Protein AF-A0A645ABA7-F1 (afdb_monomer_lite)

Organism: NCBI:txid1076179

Radius of gyration: 20.46 Å; chains: 1; bounding box: 41×49×64 Å

Foldseek 3Di:
DDPDPPDDDDWDWDDPDPPDTDTPDDDDDDDDDPDVLVVLVCCLLVVDPVVPDPLLVSQQVVQVLCCVPVVVLLCVLQVDDRDPPDTSQVSLQRSQVSVVQADPPRHGPSVVSSVVSSVCSNVQVSHDDDSDDPVRDPDDD

Sequence (141 aa):
MENRPGVTLQTQWIRLEEDLELLDTPGILWPKFEDKTVGYHLACTGAIKDTILDTIDIASFLAAKLAKQYSELLKQRYKIEIIPGSTGFEIIEQIARKRGFLLSGGEVDTERAANMLLLEFRTFKIGPITLEHPDSSGEVI

Secondary structure (DSSP, 8-state):
----TT-PPPP-EEEEETTEEEESS----------HHHHHHHHHHTSS-TTSS-HHHHHHHHHHHHHHH-HHHHHHHH-----TT--HHHHHHHHHHHHT-B-TTS-B-HHHHHHHHHHHHHTTSS----S--GGGSS---

InterPro domains:
  IPR006073 GTP binding domain [PF01926] (2-75)
  IPR023179 GTP-binding protein, orthogonal bundle domain superfamily [G3DSA:1.10.1580.10] (33-125)
  IPR027417 P-loop containing nucleoside triphosphate hydrolase [SSF52540] (2-132)

Structure (mmCIF, N/CA/C/O backbone):
data_AF-A0A645ABA7-F1
#
_entry.id   AF-A0A645ABA7-F1
#
loop_
_atom_site.group_PDB
_atom_site.id
_atom_site.type_symbol
_atom_site.label_atom_id
_atom_site.label_alt_id
_atom_site.label_comp_id
_atom_site.label_asym_id
_atom_site.label_entity_id
_atom_site.label_seq_id
_atom_site.pdbx_PDB_ins_code
_atom_site.Cartn_x
_atom_site.Cartn_y
_atom_site.Cartn_z
_atom_site.occupancy
_atom_site.B_iso_or_equiv
_atom_site.auth_seq_id
_atom_site.auth_comp_id
_atom_site.auth_asym_id
_atom_site.auth_atom_id
_atom_site.pdbx_PDB_model_num
ATOM 1 N N . MET A 1 1 ? 15.101 -26.165 -26.662 1.00 52.69 1 MET A N 1
ATOM 2 C CA . MET A 1 1 ? 15.500 -25.289 -25.543 1.00 52.69 1 MET A CA 1
ATOM 3 C C . MET A 1 1 ? 15.534 -26.153 -24.294 1.00 52.69 1 MET A C 1
ATOM 5 O O . MET A 1 1 ? 14.513 -26.717 -23.926 1.00 52.69 1 MET A O 1
ATOM 9 N N . GLU A 1 2 ? 16.725 -26.412 -23.764 1.00 54.25 2 GLU A N 1
ATOM 10 C CA . GLU A 1 2 ? 16.958 -27.419 -22.724 1.00 54.25 2 GLU A CA 1
ATOM 11 C C . GLU A 1 2 ? 16.807 -26.759 -21.344 1.00 54.25 2 GLU A C 1
ATOM 13 O O . GLU A 1 2 ? 17.659 -25.983 -20.925 1.00 54.25 2 GLU A O 1
ATOM 18 N N . ASN A 1 3 ? 15.689 -27.013 -20.659 1.00 65.38 3 ASN A N 1
ATOM 19 C CA . ASN A 1 3 ? 15.407 -26.455 -19.335 1.00 65.38 3 ASN A CA 1
ATOM 20 C C . ASN A 1 3 ? 15.977 -27.381 -18.248 1.00 65.38 3 ASN A C 1
ATOM 22 O O . ASN A 1 3 ? 15.246 -28.160 -17.636 1.00 65.38 3 ASN A O 1
ATOM 26 N N . ARG A 1 4 ? 17.306 -27.361 -18.077 1.00 78.69 4 ARG A N 1
ATOM 27 C CA . ARG A 1 4 ? 18.012 -28.125 -17.036 1.00 78.69 4 ARG A CA 1
ATOM 28 C C . ARG A 1 4 ? 18.885 -27.210 -16.167 1.00 78.69 4 ARG A C 1
ATOM 30 O O . ARG A 1 4 ? 19.438 -26.238 -16.685 1.00 78.69 4 ARG A O 1
ATOM 37 N N . PRO A 1 5 ? 19.049 -27.515 -14.867 1.00 58.22 5 PRO A N 1
ATOM 38 C CA . PRO A 1 5 ? 19.919 -26.742 -13.984 1.00 58.22 5 PRO A CA 1
ATOM 39 C C . PRO A 1 5 ? 21.364 -26.708 -14.509 1.00 58.22 5 PRO A C 1
ATOM 41 O O . PRO A 1 5 ? 21.881 -27.735 -14.945 1.00 58.22 5 PRO A O 1
ATOM 44 N N . GLY A 1 6 ? 22.021 -25.545 -14.444 1.00 78.88 6 GLY A N 1
ATOM 45 C CA . GLY A 1 6 ? 23.437 -25.379 -14.812 1.00 78.88 6 GLY A CA 1
ATOM 46 C C . GLY A 1 6 ? 23.714 -24.936 -16.255 1.00 78.88 6 GLY A C 1
ATOM 47 O O . GLY A 1 6 ? 24.876 -24.872 -16.646 1.00 78.88 6 GLY A O 1
ATOM 48 N N . VAL A 1 7 ? 22.683 -24.608 -17.041 1.00 68.25 7 VAL A N 1
ATOM 49 C CA . VAL A 1 7 ? 22.831 -24.053 -18.396 1.00 68.25 7 VAL A CA 1
ATOM 50 C C . VAL A 1 7 ? 22.462 -22.570 -18.389 1.00 68.25 7 VAL A C 1
ATOM 52 O O . VAL A 1 7 ? 21.322 -22.214 -18.100 1.00 68.25 7 VAL A O 1
ATOM 55 N N . THR A 1 8 ? 23.416 -21.699 -18.723 1.00 65.06 8 THR A N 1
ATOM 56 C CA . THR A 1 8 ? 23.145 -20.272 -18.951 1.00 65.06 8 THR A CA 1
ATOM 57 C C . THR A 1 8 ? 22.465 -20.106 -20.306 1.00 65.06 8 THR A C 1
ATOM 59 O O . THR A 1 8 ? 23.000 -20.539 -21.328 1.00 65.06 8 THR A O 1
ATOM 62 N N . LEU A 1 9 ? 21.286 -19.486 -20.325 1.00 71.44 9 LEU A N 1
ATOM 63 C CA . LEU A 1 9 ? 20.592 -19.151 -21.567 1.00 71.44 9 LEU A CA 1
ATOM 64 C C . LEU A 1 9 ? 21.331 -17.999 -22.265 1.00 71.44 9 LEU A C 1
ATOM 66 O O . LEU A 1 9 ? 21.698 -17.015 -21.624 1.00 71.44 9 LEU A O 1
ATOM 70 N N . GLN A 1 10 ? 21.582 -18.133 -23.569 1.00 75.50 10 GLN A N 1
ATOM 71 C CA . GLN A 1 10 ? 22.118 -17.037 -24.378 1.00 75.50 10 GLN A CA 1
ATOM 72 C C . GLN A 1 10 ? 21.034 -15.983 -24.603 1.00 75.50 10 GLN A C 1
ATOM 74 O O . GLN A 1 10 ? 19.865 -16.328 -24.765 1.00 75.50 10 GLN A O 1
ATOM 79 N N . THR A 1 11 ? 21.426 -14.711 -24.647 1.00 77.94 11 THR A N 1
ATOM 80 C CA . THR A 1 11 ? 20.522 -13.618 -25.006 1.00 77.94 11 THR A CA 1
ATOM 81 C C . THR A 1 11 ? 19.991 -13.814 -26.428 1.00 77.94 11 THR A C 1
ATOM 83 O O . THR A 1 11 ? 20.767 -14.090 -27.344 1.00 77.94 11 THR A O 1
ATOM 86 N N . GLN A 1 12 ? 18.679 -13.670 -26.617 1.00 83.56 12 GLN A N 1
ATOM 87 C CA . GLN A 1 12 ? 18.016 -13.842 -27.910 1.00 83.56 12 GLN A CA 1
ATOM 88 C C . GLN A 1 12 ? 17.349 -12.538 -28.356 1.00 83.56 12 GLN A C 1
ATOM 90 O O . GLN A 1 12 ? 16.800 -11.800 -27.535 1.00 83.56 12 GLN A O 1
ATOM 95 N N . TRP A 1 13 ? 17.401 -12.278 -29.663 1.00 86.12 13 TRP A N 1
ATOM 96 C CA . TRP A 1 13 ? 16.611 -11.242 -30.320 1.00 86.12 13 TRP A CA 1
ATOM 97 C C . TRP A 1 13 ? 15.312 -11.860 -30.834 1.00 86.12 13 TRP A C 1
ATOM 99 O O . TRP A 1 13 ? 15.330 -12.854 -31.561 1.00 86.12 13 TRP A O 1
ATOM 109 N N . ILE A 1 14 ? 14.187 -11.273 -30.446 1.00 87.44 14 ILE A N 1
ATOM 110 C CA . ILE A 1 14 ? 12.843 -11.645 -30.875 1.00 87.44 14 ILE A CA 1
ATOM 111 C C . ILE A 1 14 ? 12.395 -10.604 -31.898 1.00 87.44 14 ILE A C 1
ATOM 113 O O . ILE A 1 14 ? 12.134 -9.455 -31.548 1.00 87.44 14 ILE A O 1
ATOM 117 N N . ARG A 1 15 ? 12.309 -10.988 -33.173 1.00 87.94 15 ARG A N 1
ATOM 118 C CA . ARG A 1 15 ? 11.803 -10.108 -34.233 1.00 87.94 15 ARG A CA 1
ATOM 119 C C . ARG A 1 15 ? 10.281 -9.999 -34.139 1.00 87.94 15 ARG A C 1
ATOM 121 O O . ARG A 1 15 ? 9.595 -11.018 -34.188 1.00 87.94 15 ARG A O 1
ATOM 128 N N . LEU A 1 16 ? 9.773 -8.778 -33.992 1.00 88.75 16 LEU A N 1
ATOM 129 C CA . LEU A 1 16 ? 8.337 -8.488 -33.921 1.00 88.75 16 LEU A CA 1
ATOM 130 C C . LEU A 1 16 ? 7.795 -8.056 -35.291 1.00 88.75 16 LEU A C 1
ATOM 132 O O . LEU A 1 16 ? 6.739 -8.528 -35.702 1.00 88.75 16 LEU A O 1
ATOM 136 N N . GLU A 1 17 ? 8.548 -7.218 -36.013 1.00 89.19 17 GLU A N 1
ATOM 137 C CA . GLU A 1 17 ? 8.224 -6.716 -37.360 1.00 89.19 17 GLU A CA 1
ATOM 138 C C . GLU A 1 17 ? 9.491 -6.632 -38.234 1.00 89.19 17 GLU A C 1
ATOM 140 O O . GLU A 1 17 ? 10.560 -7.095 -37.829 1.00 89.19 17 GLU A O 1
ATOM 145 N N . GLU A 1 18 ? 9.404 -6.096 -39.460 1.00 85.69 18 GLU A N 1
ATOM 146 C CA . GLU A 1 18 ? 10.569 -6.030 -40.355 1.00 85.69 18 GLU A CA 1
ATOM 147 C C . GLU A 1 18 ? 11.726 -5.196 -39.786 1.00 85.69 18 GLU A C 1
ATOM 149 O O . GLU A 1 18 ? 12.873 -5.624 -39.909 1.00 85.69 18 GLU A O 1
ATOM 154 N N . ASP A 1 19 ? 11.408 -4.115 -39.072 1.00 90.12 19 ASP A N 1
ATOM 155 C CA . ASP A 1 19 ? 12.375 -3.156 -38.524 1.00 90.12 19 ASP A CA 1
ATOM 156 C C . ASP A 1 19 ? 12.347 -3.072 -36.981 1.00 90.12 19 ASP A C 1
ATOM 158 O O . ASP A 1 19 ? 12.832 -2.101 -36.397 1.00 90.12 19 ASP A O 1
ATOM 162 N N . LEU A 1 20 ? 11.774 -4.073 -36.293 1.00 90.75 20 LEU A N 1
ATOM 163 C CA . LEU A 1 20 ? 11.689 -4.108 -34.825 1.00 90.75 20 LEU A CA 1
ATOM 164 C C . LEU A 1 20 ? 12.129 -5.457 -34.252 1.00 90.75 20 LEU A C 1
ATOM 166 O O . LEU A 1 20 ? 11.481 -6.487 -34.459 1.00 90.75 20 LEU A O 1
ATOM 170 N N . GLU A 1 21 ? 13.187 -5.421 -33.444 1.00 88.75 21 GLU A N 1
ATOM 171 C CA . GLU A 1 21 ? 13.707 -6.567 -32.698 1.00 88.75 21 GLU A CA 1
ATOM 172 C C . GLU A 1 21 ? 13.752 -6.252 -31.196 1.00 88.75 21 GLU A C 1
ATOM 174 O O . GLU A 1 21 ? 14.182 -5.177 -30.776 1.00 88.75 21 GLU A O 1
ATOM 179 N N . LEU A 1 22 ? 13.294 -7.200 -30.379 1.00 88.75 22 LEU A N 1
ATOM 180 C CA . LEU A 1 22 ? 13.249 -7.111 -28.924 1.00 88.75 22 LEU A CA 1
ATOM 181 C C . LEU A 1 22 ? 14.309 -8.025 -28.311 1.00 88.75 22 LEU A C 1
ATOM 183 O O . LEU A 1 22 ? 14.360 -9.216 -28.608 1.00 88.75 22 LEU A O 1
ATOM 187 N N . LEU A 1 23 ? 15.125 -7.482 -27.415 1.00 87.62 23 LEU A N 1
ATOM 188 C CA . LEU A 1 23 ? 16.063 -8.275 -26.630 1.00 87.62 23 LEU A CA 1
ATOM 189 C C . LEU A 1 23 ? 15.334 -8.926 -25.446 1.00 87.62 23 LEU A C 1
ATOM 191 O O . LEU A 1 23 ? 14.779 -8.221 -24.607 1.00 87.62 23 LEU A O 1
ATOM 195 N N . ASP A 1 24 ? 15.379 -10.254 -25.342 1.00 81.88 24 ASP A N 1
ATOM 196 C CA . ASP A 1 24 ? 14.632 -11.022 -24.324 1.00 81.88 24 ASP A CA 1
ATOM 197 C C . ASP A 1 24 ? 15.216 -10.918 -22.894 1.00 81.88 24 ASP A C 1
ATOM 199 O O . ASP A 1 24 ? 14.680 -11.452 -21.927 1.00 81.88 24 ASP A O 1
ATOM 203 N N . THR A 1 25 ? 16.330 -10.201 -22.721 1.00 77.06 25 THR A N 1
ATOM 204 C CA . THR A 1 25 ? 16.901 -9.891 -21.403 1.00 77.06 25 THR A CA 1
ATOM 205 C C . THR A 1 25 ? 16.715 -8.406 -21.097 1.00 77.06 25 THR A C 1
ATOM 207 O O . THR A 1 25 ? 17.480 -7.591 -21.627 1.00 77.06 25 THR A O 1
ATOM 210 N N . PRO A 1 26 ? 15.741 -8.017 -20.252 1.00 75.38 26 PRO A N 1
ATOM 211 C CA . PRO A 1 26 ? 15.591 -6.621 -19.870 1.00 75.38 26 PRO A CA 1
ATOM 212 C C . PRO A 1 26 ? 16.817 -6.162 -19.074 1.00 75.38 26 PRO A C 1
ATOM 214 O O . PRO A 1 26 ? 17.354 -6.897 -18.241 1.00 75.38 26 PRO A O 1
ATOM 217 N N . GLY A 1 27 ? 17.258 -4.927 -19.307 1.00 73.94 27 GLY A N 1
ATOM 218 C CA . GLY A 1 27 ? 18.272 -4.302 -18.463 1.00 73.94 27 GLY A CA 1
ATOM 219 C C . GLY A 1 27 ? 17.723 -4.088 -17.051 1.00 73.94 27 GLY A C 1
ATOM 220 O O . GLY A 1 27 ? 16.686 -3.450 -16.883 1.00 73.94 27 GLY A O 1
ATOM 221 N N . ILE A 1 28 ? 18.415 -4.602 -16.033 1.00 74.44 28 ILE A N 1
ATOM 222 C CA . ILE A 1 28 ? 18.084 -4.333 -14.629 1.00 74.44 28 ILE A CA 1
ATOM 223 C C . ILE A 1 28 ? 18.953 -3.167 -14.167 1.00 74.44 28 ILE A C 1
ATOM 225 O O . ILE A 1 28 ? 20.166 -3.307 -14.016 1.00 74.44 28 ILE A O 1
ATOM 229 N N . LEU A 1 29 ? 18.335 -2.011 -13.944 1.00 60.28 29 LEU A N 1
ATOM 230 C CA . LEU A 1 29 ? 19.004 -0.873 -13.324 1.00 60.28 29 LEU A CA 1
ATOM 231 C C . LEU A 1 29 ? 18.841 -0.958 -11.809 1.00 60.28 29 LEU A C 1
ATOM 233 O O . LEU A 1 29 ? 17.760 -1.273 -11.315 1.00 60.28 29 LEU A O 1
ATOM 237 N N . TRP A 1 30 ? 19.916 -0.668 -11.074 1.00 60.75 30 TRP A N 1
ATOM 238 C CA . TRP A 1 30 ? 19.846 -0.487 -9.628 1.00 60.75 30 TRP A CA 1
ATOM 239 C C . TRP A 1 30 ? 19.552 0.984 -9.324 1.00 60.75 30 TRP A C 1
ATOM 241 O O . TRP A 1 30 ? 20.449 1.823 -9.461 1.00 60.75 30 TRP A O 1
ATOM 251 N N . PRO A 1 31 ? 18.329 1.336 -8.920 1.00 62.06 31 PRO A N 1
ATOM 252 C CA . PRO A 1 31 ? 18.049 2.693 -8.488 1.00 62.06 31 PRO A CA 1
ATOM 253 C C . PRO A 1 31 ? 18.767 2.979 -7.157 1.00 62.06 31 PRO A C 1
ATOM 255 O O . PRO A 1 31 ? 18.611 2.262 -6.169 1.00 62.06 31 PRO A O 1
ATOM 258 N N . LYS A 1 32 ? 19.586 4.036 -7.120 1.00 59.72 32 LYS A N 1
ATOM 259 C CA . LYS A 1 32 ? 20.064 4.617 -5.859 1.00 59.72 32 LYS A CA 1
ATOM 260 C C . LYS A 1 32 ? 18.977 5.559 -5.355 1.00 59.72 32 LYS A C 1
ATOM 262 O O . LYS A 1 32 ? 18.718 6.578 -5.986 1.00 59.72 32 LYS A O 1
ATOM 267 N N . PHE A 1 33 ? 18.321 5.202 -4.257 1.00 64.69 33 PHE A N 1
ATOM 268 C CA . PHE A 1 33 ? 17.263 6.031 -3.685 1.00 64.69 33 PHE A CA 1
ATOM 269 C C . PHE A 1 33 ? 17.851 7.018 -2.682 1.00 64.69 33 PHE A C 1
ATOM 271 O O . PHE A 1 33 ? 18.305 6.613 -1.614 1.00 64.69 33 PHE A O 1
ATOM 278 N N . GLU A 1 34 ? 17.835 8.303 -3.021 1.00 69.94 34 GLU A N 1
ATOM 279 C CA . GLU A 1 34 ? 18.130 9.377 -2.063 1.00 69.94 34 GLU A CA 1
ATOM 280 C C . GLU A 1 34 ? 16.852 9.840 -1.340 1.00 69.94 34 GLU A C 1
ATOM 282 O O . GLU A 1 34 ? 16.894 10.180 -0.157 1.00 69.94 34 GLU A O 1
ATOM 287 N N . ASP A 1 35 ? 15.695 9.761 -2.011 1.00 82.31 35 ASP A N 1
ATOM 288 C CA . ASP A 1 35 ? 14.385 10.100 -1.451 1.00 82.31 35 ASP A CA 1
ATOM 289 C C . ASP A 1 35 ? 13.672 8.870 -0.861 1.00 82.31 35 ASP A C 1
ATOM 291 O O . ASP A 1 35 ? 13.380 7.881 -1.543 1.00 82.31 35 ASP A O 1
ATOM 295 N N . LYS A 1 36 ? 13.326 8.964 0.426 1.00 83.06 36 LYS A N 1
ATOM 296 C CA . LYS A 1 36 ? 12.553 7.946 1.151 1.00 83.06 36 LYS A CA 1
ATOM 297 C C . LYS A 1 36 ? 11.160 7.734 0.552 1.00 83.06 36 LYS A C 1
ATOM 299 O O . LYS A 1 36 ? 10.647 6.619 0.613 1.00 83.06 36 LYS A O 1
ATOM 304 N N . THR A 1 37 ? 10.556 8.766 -0.033 1.00 87.50 37 THR A N 1
ATOM 305 C CA . THR A 1 37 ? 9.216 8.718 -0.640 1.00 87.50 37 THR A CA 1
ATOM 306 C C . THR A 1 37 ? 9.170 7.738 -1.808 1.00 87.50 37 THR A C 1
ATOM 308 O O . THR A 1 37 ? 8.248 6.927 -1.890 1.00 87.50 37 THR A O 1
ATOM 311 N N . VAL A 1 38 ? 10.207 7.737 -2.651 1.00 88.06 38 VAL A N 1
ATOM 312 C CA . VAL A 1 38 ? 10.359 6.773 -3.752 1.00 88.06 38 VAL A CA 1
ATOM 313 C C . VAL A 1 38 ? 10.433 5.348 -3.202 1.00 88.06 38 VAL A C 1
ATOM 315 O O . VAL A 1 38 ? 9.749 4.451 -3.696 1.00 88.06 38 VAL A O 1
ATOM 318 N N . GLY A 1 39 ? 11.191 5.145 -2.120 1.00 87.38 39 GLY A N 1
ATOM 319 C CA . GLY A 1 39 ? 11.248 3.861 -1.416 1.00 87.38 39 GLY A CA 1
ATOM 320 C C . GLY A 1 39 ? 9.868 3.384 -0.952 1.00 87.38 39 GLY A C 1
ATOM 321 O O . GLY A 1 39 ? 9.500 2.236 -1.197 1.00 87.38 39 GLY A O 1
ATOM 322 N N . TYR A 1 40 ? 9.066 4.274 -0.361 1.00 91.25 40 TYR A N 1
ATOM 323 C CA . TYR A 1 40 ? 7.693 3.956 0.037 1.00 91.25 40 TYR A CA 1
ATOM 324 C C . TYR A 1 40 ? 6.774 3.660 -1.154 1.00 91.25 40 TYR A C 1
ATOM 326 O O . TYR A 1 40 ? 5.958 2.745 -1.062 1.00 91.25 40 TYR A O 1
ATOM 334 N N . HIS A 1 41 ? 6.894 4.369 -2.280 1.00 93.06 41 HIS A N 1
ATOM 335 C CA . HIS A 1 41 ? 6.103 4.071 -3.482 1.00 93.06 41 HIS A CA 1
ATOM 336 C C . HIS A 1 41 ? 6.400 2.676 -4.032 1.00 93.06 41 HIS A C 1
ATOM 338 O O . HIS A 1 41 ? 5.483 1.908 -4.345 1.00 93.06 41 HIS A O 1
ATOM 344 N N . LEU A 1 42 ? 7.678 2.316 -4.092 1.00 91.25 42 LEU A N 1
ATOM 345 C CA . LEU A 1 42 ? 8.106 0.990 -4.522 1.00 91.25 42 LEU A CA 1
ATOM 346 C C . LEU A 1 42 ? 7.666 -0.097 -3.542 1.00 91.25 42 LEU A C 1
ATOM 348 O O . LEU A 1 42 ? 7.231 -1.166 -3.967 1.00 91.25 42 LEU A O 1
ATOM 352 N N . ALA A 1 43 ? 7.707 0.189 -2.240 1.00 91.81 43 ALA A N 1
ATOM 353 C CA . ALA A 1 43 ? 7.183 -0.713 -1.222 1.00 91.81 43 ALA A CA 1
ATOM 354 C C . ALA A 1 43 ? 5.673 -0.924 -1.396 1.00 91.81 43 ALA A C 1
ATOM 356 O O . ALA A 1 43 ? 5.204 -2.056 -1.470 1.00 91.81 43 ALA A O 1
ATOM 357 N N . CYS A 1 44 ? 4.897 0.151 -1.554 1.00 94.62 44 CYS A N 1
ATOM 358 C CA . CYS A 1 44 ? 3.447 0.066 -1.741 1.00 94.62 44 CYS A CA 1
ATOM 359 C C . CYS A 1 44 ? 3.082 -0.780 -2.969 1.00 94.62 44 CYS A C 1
ATOM 361 O O . CYS A 1 44 ? 2.185 -1.621 -2.901 1.00 94.62 44 C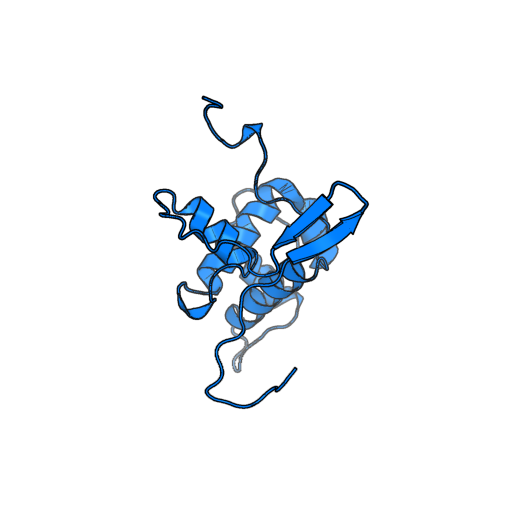YS A O 1
ATOM 363 N N . THR A 1 45 ? 3.803 -0.601 -4.078 1.00 94.38 45 THR A N 1
ATOM 364 C CA . THR A 1 45 ? 3.567 -1.323 -5.341 1.00 94.38 45 THR A CA 1
ATOM 365 C C . THR A 1 45 ? 4.098 -2.760 -5.345 1.00 94.38 45 THR A C 1
ATOM 367 O O . THR A 1 45 ? 3.721 -3.535 -6.219 1.00 94.38 45 THR A O 1
ATOM 370 N N . GLY A 1 46 ? 4.913 -3.152 -4.360 1.00 90.31 46 GLY A N 1
ATOM 371 C CA . GLY A 1 46 ? 5.526 -4.484 -4.290 1.00 90.31 46 GLY A CA 1
ATOM 372 C C . GLY A 1 46 ? 6.758 -4.646 -5.188 1.00 90.31 46 GLY A C 1
ATOM 373 O O . GLY A 1 46 ? 7.191 -5.768 -5.439 1.00 90.31 46 GLY A O 1
ATOM 374 N N . ALA A 1 47 ? 7.326 -3.538 -5.676 1.00 88.75 47 ALA A N 1
ATOM 375 C CA . ALA A 1 47 ? 8.555 -3.531 -6.469 1.00 88.75 47 ALA A CA 1
ATOM 376 C C . ALA A 1 47 ? 9.807 -3.836 -5.625 1.00 88.75 47 ALA A C 1
ATOM 378 O O . ALA A 1 47 ? 10.821 -4.287 -6.158 1.00 88.75 47 ALA A O 1
ATOM 379 N N . ILE A 1 48 ? 9.735 -3.627 -4.307 1.00 84.00 48 ILE A N 1
ATOM 380 C CA . ILE A 1 48 ? 10.734 -4.098 -3.341 1.00 84.00 48 ILE A CA 1
ATOM 381 C C . ILE A 1 48 ? 10.109 -5.121 -2.395 1.00 84.00 48 ILE A C 1
ATOM 383 O O . ILE A 1 48 ? 8.901 -5.118 -2.170 1.00 84.00 48 ILE A O 1
ATOM 387 N N . LYS A 1 49 ? 10.936 -6.016 -1.843 1.00 75.38 49 LYS A N 1
ATOM 388 C CA . LYS A 1 49 ? 10.461 -7.051 -0.918 1.00 75.38 49 LYS A CA 1
ATOM 389 C C . LYS A 1 49 ? 9.933 -6.423 0.373 1.00 75.38 49 LYS A C 1
ATOM 391 O O . LYS A 1 49 ? 10.638 -5.643 1.011 1.00 75.38 49 LYS A O 1
ATOM 396 N N . ASP A 1 50 ? 8.760 -6.884 0.799 1.00 68.75 50 ASP A N 1
ATOM 397 C CA . ASP A 1 50 ? 8.072 -6.438 2.021 1.00 68.75 50 ASP A CA 1
ATOM 398 C C . ASP A 1 50 ? 8.882 -6.700 3.309 1.00 68.75 50 ASP A C 1
ATOM 400 O O . ASP A 1 50 ? 8.605 -6.114 4.342 1.00 68.75 50 ASP A O 1
ATOM 404 N N . THR A 1 51 ? 9.933 -7.527 3.263 1.00 71.06 51 THR A N 1
ATOM 405 C CA . THR A 1 51 ? 10.813 -7.813 4.412 1.00 71.06 51 THR A CA 1
ATOM 406 C C . THR A 1 51 ? 11.811 -6.697 4.739 1.00 71.06 51 THR A C 1
ATOM 408 O O . THR A 1 51 ? 12.581 -6.837 5.685 1.00 71.06 51 THR A O 1
ATOM 411 N N . ILE A 1 52 ? 11.897 -5.651 3.912 1.00 73.38 52 ILE A N 1
ATOM 412 C CA . ILE A 1 52 ? 12.893 -4.575 4.066 1.00 73.38 52 ILE A CA 1
ATOM 413 C C . ILE A 1 52 ? 12.382 -3.468 4.998 1.00 73.38 52 ILE A C 1
ATOM 415 O O . ILE A 1 52 ? 13.180 -2.826 5.678 1.00 73.38 52 ILE A O 1
ATOM 419 N N . LEU A 1 53 ? 11.069 -3.239 5.028 1.00 78.25 53 LEU A N 1
ATOM 420 C CA . LEU A 1 53 ? 10.422 -2.180 5.801 1.00 78.25 53 LEU A CA 1
ATOM 421 C C . LEU A 1 53 ? 9.258 -2.763 6.598 1.00 78.25 53 LEU A C 1
ATOM 423 O O . LEU A 1 53 ? 8.682 -3.779 6.215 1.00 78.25 53 LEU A O 1
ATOM 427 N N . ASP A 1 54 ? 8.898 -2.099 7.691 1.00 91.06 54 ASP A N 1
ATOM 428 C CA . ASP A 1 54 ? 7.737 -2.493 8.476 1.00 91.06 54 ASP A CA 1
ATOM 429 C C . ASP A 1 54 ? 6.446 -2.358 7.646 1.00 91.06 54 ASP A C 1
ATOM 431 O O . ASP A 1 54 ? 6.197 -1.351 6.975 1.00 91.06 54 ASP A O 1
ATOM 435 N N . THR A 1 55 ? 5.622 -3.407 7.659 1.00 93.44 55 THR A N 1
ATOM 436 C CA . THR A 1 55 ? 4.411 -3.474 6.829 1.00 93.44 55 THR A CA 1
ATOM 437 C C . THR A 1 55 ? 3.356 -2.466 7.277 1.00 93.44 55 THR A C 1
ATOM 439 O O . THR A 1 55 ? 2.646 -1.906 6.437 1.00 93.44 55 THR A O 1
ATOM 442 N N . ILE A 1 56 ? 3.258 -2.204 8.582 1.00 96.06 56 ILE A N 1
ATOM 443 C CA . ILE A 1 56 ? 2.341 -1.211 9.138 1.00 96.06 56 ILE A CA 1
ATOM 444 C C . ILE A 1 56 ? 2.808 0.187 8.737 1.00 96.06 56 ILE A C 1
ATOM 446 O O . ILE A 1 56 ? 1.965 0.998 8.353 1.00 96.06 56 ILE A O 1
ATOM 450 N N . ASP A 1 57 ? 4.112 0.461 8.731 1.00 95.12 57 ASP A N 1
ATOM 451 C CA . ASP A 1 57 ? 4.650 1.746 8.266 1.00 95.12 57 ASP A CA 1
ATOM 452 C C . ASP A 1 57 ? 4.334 1.995 6.785 1.00 95.12 57 ASP A C 1
ATOM 454 O O . ASP A 1 57 ? 3.805 3.054 6.429 1.00 95.12 57 ASP A O 1
ATOM 458 N N . ILE A 1 58 ? 4.579 1.008 5.911 1.00 95.50 58 ILE A N 1
ATOM 459 C CA . ILE A 1 58 ? 4.258 1.119 4.477 1.00 95.50 58 ILE A CA 1
ATOM 460 C C . ILE A 1 58 ? 2.750 1.333 4.284 1.00 95.50 58 ILE A C 1
ATOM 462 O O . ILE A 1 58 ? 2.325 2.226 3.544 1.00 95.50 58 ILE A O 1
ATOM 466 N N . ALA A 1 59 ? 1.924 0.529 4.957 1.00 97.25 59 ALA A N 1
ATOM 467 C CA . ALA A 1 59 ? 0.475 0.645 4.874 1.00 97.25 59 ALA A CA 1
ATOM 468 C C . ALA A 1 59 ? -0.024 1.985 5.431 1.00 97.25 59 ALA A C 1
ATOM 470 O O . ALA A 1 59 ? -0.970 2.547 4.886 1.00 97.25 59 ALA A O 1
ATOM 471 N N . SER A 1 60 ? 0.613 2.523 6.473 1.00 97.69 60 SER A N 1
ATOM 472 C CA . SER A 1 60 ? 0.247 3.805 7.081 1.00 97.69 60 SER A CA 1
ATOM 473 C C . SER A 1 60 ? 0.568 4.953 6.136 1.00 97.69 60 SER A C 1
ATOM 475 O O . SER A 1 60 ? -0.267 5.835 5.928 1.00 97.69 60 SER A O 1
ATOM 477 N N . PHE A 1 61 ? 1.740 4.916 5.497 1.00 96.50 61 PHE A N 1
ATOM 478 C CA . PHE A 1 61 ? 2.090 5.858 4.439 1.00 96.50 61 PHE A CA 1
ATOM 479 C C . PHE A 1 61 ? 1.041 5.837 3.317 1.00 96.50 61 PHE A C 1
ATOM 481 O O . PHE A 1 61 ? 0.520 6.887 2.927 1.00 96.50 61 PHE A O 1
ATOM 488 N N . LEU A 1 62 ? 0.676 4.642 2.841 1.00 97.50 62 LEU A N 1
ATOM 489 C CA . LEU A 1 62 ? -0.339 4.487 1.805 1.00 97.50 62 LEU A CA 1
ATOM 490 C C . LEU A 1 62 ? -1.701 5.015 2.271 1.00 97.50 62 LEU A C 1
ATOM 492 O O . LEU A 1 62 ? -2.312 5.814 1.568 1.00 97.50 62 LEU A O 1
ATOM 496 N N . ALA A 1 63 ? -2.165 4.619 3.457 1.00 97.94 63 ALA A N 1
ATOM 497 C CA . ALA A 1 63 ? -3.447 5.036 4.017 1.00 97.94 63 ALA A CA 1
ATOM 498 C C . ALA A 1 63 ? -3.552 6.562 4.119 1.00 97.94 63 ALA A C 1
ATOM 500 O O . ALA A 1 63 ? -4.544 7.135 3.671 1.00 97.94 63 ALA A O 1
ATOM 501 N N . ALA A 1 64 ? -2.511 7.230 4.627 1.00 97.00 64 ALA A N 1
ATOM 502 C CA . ALA A 1 64 ? -2.457 8.687 4.702 1.00 97.00 64 ALA A CA 1
ATOM 503 C C . ALA A 1 64 ? -2.517 9.337 3.309 1.00 97.00 64 ALA A C 1
ATOM 505 O O . ALA A 1 64 ? -3.226 10.326 3.099 1.00 97.00 64 ALA A O 1
ATOM 506 N N . LYS A 1 65 ? -1.815 8.764 2.326 1.00 95.50 65 LYS A N 1
ATOM 507 C CA . LYS A 1 65 ? -1.828 9.265 0.949 1.00 95.50 65 LYS A CA 1
ATOM 508 C C . LYS A 1 65 ? -3.197 9.106 0.289 1.00 95.50 65 LYS A C 1
ATOM 510 O O . LYS A 1 65 ? -3.705 10.059 -0.304 1.00 95.50 65 LYS A O 1
ATOM 515 N N . LEU A 1 66 ? -3.828 7.943 0.450 1.00 96.50 66 LEU A N 1
ATOM 516 C CA . LEU A 1 66 ? -5.181 7.680 -0.041 1.00 96.50 66 LEU A CA 1
ATOM 517 C C . LEU A 1 66 ? -6.209 8.573 0.648 1.00 96.50 66 LEU A C 1
ATOM 519 O O . LEU A 1 66 ? -7.074 9.119 -0.019 1.00 96.50 66 LEU A O 1
ATOM 523 N N . ALA A 1 67 ? -6.090 8.800 1.951 1.00 96.19 67 ALA A N 1
ATOM 524 C CA . ALA A 1 67 ? -6.963 9.718 2.673 1.00 96.19 67 ALA A CA 1
ATOM 525 C C . ALA A 1 67 ? -6.872 11.156 2.151 1.00 96.19 67 ALA A C 1
ATOM 527 O O . ALA A 1 67 ? -7.878 11.858 2.104 1.00 96.19 67 ALA A O 1
ATOM 528 N N . LYS A 1 68 ? -5.680 11.590 1.730 1.00 94.12 68 LYS A N 1
ATOM 529 C CA . LYS A 1 68 ? -5.460 12.937 1.197 1.00 94.12 68 LYS A CA 1
ATOM 530 C C . LYS A 1 68 ? -5.944 13.099 -0.246 1.00 94.12 68 LYS A C 1
ATOM 532 O O . LYS A 1 68 ? -6.485 14.146 -0.580 1.00 94.12 68 LYS A O 1
ATOM 537 N N . GLN A 1 69 ? -5.706 12.106 -1.104 1.00 93.62 69 GLN A N 1
ATOM 538 C CA . GLN A 1 69 ? -5.874 12.242 -2.561 1.00 93.62 69 GLN A CA 1
ATOM 539 C C . GLN A 1 69 ? -7.039 11.426 -3.137 1.00 93.62 69 GLN A C 1
ATOM 541 O O . GLN A 1 69 ? -7.581 11.777 -4.178 1.00 93.62 69 GLN A O 1
ATOM 546 N N . TYR A 1 70 ? -7.437 10.351 -2.461 1.00 95.69 70 TYR A N 1
ATOM 547 C CA . TYR A 1 70 ? -8.396 9.350 -2.937 1.00 95.69 70 TYR A CA 1
ATOM 548 C C . TYR A 1 70 ? -9.392 8.954 -1.833 1.00 95.69 70 TYR A C 1
ATOM 550 O O . TYR A 1 70 ? -9.790 7.791 -1.718 1.00 95.69 70 TYR A O 1
ATOM 558 N N . SER A 1 71 ? -9.779 9.916 -0.990 1.00 95.88 71 SER A N 1
ATOM 559 C CA . SER A 1 71 ? -10.596 9.677 0.208 1.00 95.88 71 SER A CA 1
ATOM 560 C C . SER A 1 71 ? -11.902 8.956 -0.113 1.00 95.88 71 SER A C 1
ATOM 562 O O . SER A 1 71 ? -12.283 8.029 0.596 1.00 95.88 71 SER A O 1
ATOM 564 N N . GLU A 1 72 ? -12.556 9.327 -1.211 1.00 96.56 72 GLU A N 1
ATOM 565 C CA . GLU A 1 72 ? -13.826 8.737 -1.631 1.00 96.56 72 GLU A CA 1
ATOM 566 C C . GLU A 1 72 ? -13.697 7.248 -1.981 1.00 96.56 72 GLU A C 1
ATOM 568 O O . GLU A 1 72 ? -14.540 6.451 -1.567 1.00 96.56 72 GLU A O 1
ATOM 573 N N . LEU A 1 73 ? -12.602 6.832 -2.631 1.00 96.94 73 LEU A N 1
ATOM 574 C CA . LEU A 1 73 ? -12.336 5.411 -2.895 1.00 96.94 73 LEU A CA 1
ATOM 575 C C . LEU A 1 73 ? -12.144 4.636 -1.586 1.00 96.94 73 LEU A C 1
ATOM 577 O O . LEU A 1 73 ? -12.682 3.539 -1.413 1.00 96.94 73 LEU A O 1
ATOM 581 N N . LEU A 1 74 ? -11.423 5.230 -0.633 1.00 95.81 74 LEU A N 1
ATOM 582 C CA . LEU A 1 74 ? -11.145 4.619 0.663 1.00 95.81 74 LEU A CA 1
ATOM 583 C C . LEU A 1 74 ? -12.426 4.452 1.499 1.00 95.81 74 LEU A C 1
ATOM 585 O O . LEU A 1 74 ? -12.713 3.354 1.991 1.00 95.81 74 LEU A O 1
ATOM 589 N N . LYS A 1 75 ? -13.245 5.509 1.585 1.00 96.56 75 LYS A N 1
ATOM 590 C CA . LYS A 1 75 ? -14.568 5.492 2.231 1.00 96.56 75 LYS A CA 1
ATOM 591 C C . LYS A 1 75 ? -15.488 4.470 1.575 1.00 96.56 75 LYS A C 1
ATOM 593 O O . LYS A 1 75 ? -16.120 3.665 2.260 1.00 96.56 75 LYS A O 1
ATOM 598 N N . GLN A 1 76 ? -15.544 4.443 0.244 1.00 96.81 76 GLN A N 1
ATOM 599 C CA . GLN A 1 76 ? -16.389 3.508 -0.490 1.00 96.81 76 GLN A CA 1
ATOM 600 C C . GLN A 1 76 ? -15.975 2.054 -0.240 1.00 96.81 76 GLN A C 1
ATOM 602 O O . GLN A 1 76 ? -16.862 1.211 -0.038 1.00 96.81 76 GLN A O 1
ATOM 607 N N . ARG A 1 77 ? -14.665 1.766 -0.234 1.00 97.25 77 ARG A N 1
ATOM 608 C CA . ARG A 1 77 ? -14.109 0.417 -0.066 1.00 97.25 77 ARG A CA 1
ATOM 609 C C . ARG A 1 77 ? -14.297 -0.121 1.346 1.00 97.25 77 ARG A C 1
ATOM 611 O O . ARG A 1 77 ? -14.703 -1.277 1.504 1.00 97.25 77 ARG A O 1
ATOM 618 N N . TYR A 1 78 ? -13.988 0.692 2.354 1.00 97.06 78 TYR A N 1
ATOM 619 C CA . TYR A 1 78 ? -13.936 0.245 3.746 1.00 97.06 78 TYR A CA 1
ATOM 620 C C . TYR A 1 78 ? -15.146 0.660 4.577 1.00 97.06 78 TYR A C 1
ATOM 622 O O . TYR A 1 78 ? -15.329 0.110 5.655 1.00 97.06 78 TYR A O 1
ATOM 630 N N . LYS A 1 79 ? -16.022 1.540 4.075 1.00 96.56 79 LYS A N 1
ATOM 631 C CA . LYS A 1 79 ? -17.200 2.053 4.802 1.00 96.56 79 LYS A CA 1
ATOM 632 C C . LYS A 1 79 ? -16.815 2.710 6.136 1.00 96.56 79 LYS A C 1
ATOM 634 O O . LYS A 1 79 ? -17.474 2.490 7.159 1.00 96.56 79 LYS A O 1
ATOM 639 N N . ILE A 1 80 ? -15.724 3.470 6.097 1.00 95.31 80 ILE A N 1
ATOM 640 C CA . ILE A 1 80 ? -15.181 4.274 7.195 1.00 95.31 80 ILE A CA 1
ATOM 641 C C . ILE A 1 80 ? -15.324 5.756 6.858 1.00 95.31 80 ILE A C 1
ATOM 643 O O . ILE A 1 80 ? -15.409 6.109 5.683 1.00 95.31 80 ILE A O 1
ATOM 647 N N . GLU A 1 81 ? -15.308 6.601 7.882 1.00 93.81 81 GLU A N 1
ATOM 648 C CA . GLU A 1 81 ? -15.221 8.051 7.728 1.00 93.81 81 GLU A CA 1
ATOM 649 C C . GLU A 1 81 ? -13.770 8.495 7.884 1.00 93.81 81 GLU A C 1
ATOM 651 O O . GLU A 1 81 ? -13.067 8.009 8.764 1.00 93.81 81 GLU A O 1
ATOM 656 N N . ILE A 1 82 ? -13.321 9.431 7.049 1.00 92.25 82 ILE A N 1
ATOM 657 C CA . ILE A 1 82 ? -11.962 9.975 7.129 1.00 92.25 82 ILE A CA 1
ATOM 658 C C . ILE A 1 82 ? -12.030 11.325 7.827 1.00 92.25 82 ILE A C 1
ATOM 660 O O . ILE A 1 82 ? -12.518 12.302 7.254 1.00 92.25 82 ILE A O 1
ATOM 664 N N . ILE A 1 83 ? -11.553 11.368 9.069 1.00 90.50 83 ILE A N 1
ATOM 665 C CA . ILE A 1 83 ? -11.517 12.590 9.868 1.00 90.50 83 ILE A CA 1
ATOM 666 C C . ILE A 1 83 ? -10.316 13.434 9.405 1.00 90.50 83 ILE A C 1
ATOM 668 O O . ILE A 1 83 ? -9.208 12.905 9.274 1.00 90.50 83 ILE A O 1
ATOM 672 N N . PRO A 1 84 ? -10.494 14.741 9.139 1.00 89.00 84 PRO A N 1
ATOM 673 C CA . PRO A 1 84 ? -9.379 15.617 8.801 1.00 89.00 84 PRO A CA 1
ATOM 674 C C . PRO A 1 84 ? -8.289 15.581 9.878 1.00 89.00 84 PRO A C 1
ATOM 676 O O . PRO A 1 84 ? -8.569 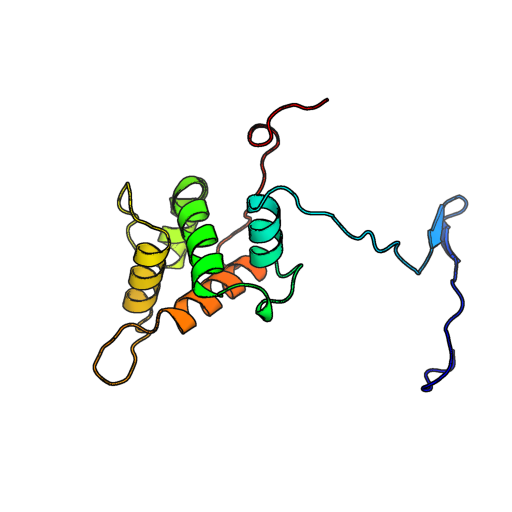15.785 11.056 1.00 89.00 84 PRO A O 1
ATOM 679 N N . GLY A 1 85 ? -7.046 15.338 9.463 1.00 88.44 85 GLY A N 1
ATOM 680 C CA . GLY A 1 85 ? -5.900 15.232 10.369 1.00 88.44 85 GLY A CA 1
ATOM 681 C C . GLY A 1 85 ? -5.620 13.824 10.901 1.00 88.44 85 GLY A C 1
ATOM 682 O O . GLY A 1 85 ? -4.604 13.657 11.569 1.00 88.44 85 GLY A O 1
ATOM 683 N N . SER A 1 86 ? -6.448 12.819 10.580 1.00 92.62 86 SER A N 1
ATOM 684 C CA . SER A 1 86 ? -6.145 11.432 10.940 1.00 92.62 86 SER A CA 1
ATOM 685 C C . SER A 1 86 ? -4.821 10.962 10.344 1.00 92.62 86 SER A C 1
ATOM 687 O O . SER A 1 86 ? -4.523 11.182 9.166 1.00 92.62 86 SER A O 1
ATOM 689 N N . THR A 1 87 ? -4.041 10.270 11.165 1.00 97.12 87 THR A N 1
ATOM 690 C CA . THR A 1 87 ? -2.810 9.607 10.745 1.00 97.12 87 THR A CA 1
ATOM 691 C C . THR A 1 87 ? -3.122 8.347 9.938 1.00 97.12 87 THR A C 1
ATOM 693 O O . THR A 1 87 ? -4.205 7.767 10.027 1.00 97.12 87 THR A O 1
ATOM 696 N N . GLY A 1 88 ? -2.147 7.879 9.156 1.00 97.38 88 GLY A N 1
ATOM 697 C CA . GLY A 1 88 ? -2.282 6.621 8.420 1.00 97.38 88 GLY A CA 1
ATOM 698 C C . GLY A 1 88 ? -2.562 5.420 9.327 1.00 97.38 88 GLY A C 1
ATOM 699 O O . GLY A 1 88 ? -3.380 4.571 8.980 1.00 97.38 88 GLY A O 1
ATOM 700 N N . PHE A 1 89 ? -1.946 5.391 10.510 1.00 97.88 89 PHE A N 1
ATOM 701 C CA . PHE A 1 89 ? -2.146 4.330 11.493 1.00 97.88 89 PHE A CA 1
ATOM 702 C C . PHE A 1 89 ? -3.579 4.315 12.045 1.00 97.88 89 PHE A C 1
ATOM 704 O O . PHE A 1 89 ? -4.222 3.268 12.054 1.00 97.88 89 PHE A O 1
ATOM 711 N N . GLU A 1 90 ? -4.128 5.477 12.414 1.00 97.69 90 GLU A N 1
ATOM 712 C CA . GLU A 1 90 ? -5.519 5.584 12.884 1.00 97.69 90 GLU A CA 1
ATOM 713 C C . GLU A 1 90 ? -6.513 5.094 11.823 1.00 97.69 90 GLU A C 1
ATOM 715 O O . GLU A 1 90 ? -7.522 4.461 12.137 1.00 97.69 90 GLU A O 1
ATOM 720 N N . ILE A 1 91 ? -6.221 5.341 10.545 1.00 97.94 91 ILE A N 1
ATOM 721 C CA . ILE A 1 91 ? -7.037 4.841 9.436 1.00 97.94 91 ILE A CA 1
ATOM 722 C C . ILE A 1 91 ? -6.943 3.315 9.339 1.00 97.94 91 ILE A C 1
ATOM 724 O O . ILE A 1 91 ? -7.968 2.660 9.152 1.00 97.94 91 ILE A O 1
ATOM 728 N N . ILE A 1 92 ? -5.755 2.725 9.507 1.00 98.06 92 ILE A N 1
ATOM 729 C CA . ILE A 1 92 ? -5.598 1.263 9.567 1.00 98.06 92 ILE A CA 1
ATOM 730 C C . ILE A 1 92 ? -6.415 0.682 10.721 1.00 98.06 92 ILE A C 1
ATOM 732 O O . ILE A 1 92 ? -7.140 -0.292 10.513 1.00 98.06 92 ILE A O 1
ATOM 736 N N . GLU A 1 93 ? -6.368 1.287 11.909 1.00 97.38 93 GLU A N 1
ATOM 737 C CA . GLU A 1 93 ? -7.182 0.848 13.046 1.00 97.38 93 GLU A CA 1
ATOM 738 C C . GLU A 1 93 ? -8.681 0.914 12.740 1.00 97.38 93 GLU A C 1
ATOM 740 O O . GLU A 1 93 ? -9.426 -0.018 13.054 1.00 97.38 93 GLU A O 1
ATOM 745 N N . GLN A 1 94 ? -9.146 1.985 12.093 1.00 97.00 94 GLN A N 1
ATOM 746 C CA . GLN A 1 94 ? -10.543 2.106 11.678 1.00 97.00 94 GLN A CA 1
ATOM 747 C C . GLN A 1 94 ? -10.933 1.018 10.671 1.00 97.00 94 GLN A C 1
ATOM 749 O O . GLN A 1 94 ? -11.991 0.401 10.820 1.00 97.00 94 GLN A O 1
ATOM 754 N N . ILE A 1 95 ? -10.080 0.743 9.678 1.00 97.62 95 ILE A N 1
ATOM 755 C CA . ILE A 1 95 ? -10.284 -0.340 8.705 1.00 97.62 95 ILE A CA 1
ATOM 756 C C . ILE A 1 95 ? -10.376 -1.684 9.430 1.00 97.62 95 ILE A C 1
ATOM 758 O O . ILE A 1 95 ? -11.308 -2.453 9.185 1.00 97.62 95 ILE A O 1
ATOM 762 N N . ALA A 1 96 ? -9.443 -1.958 10.340 1.00 97.75 96 ALA A N 1
ATOM 763 C CA . ALA A 1 96 ? -9.378 -3.196 11.101 1.00 97.75 96 ALA A CA 1
ATOM 764 C C . ALA A 1 96 ? -10.643 -3.407 11.947 1.00 97.75 96 ALA A C 1
ATOM 766 O O . ALA A 1 96 ? -11.303 -4.443 11.828 1.00 97.75 96 ALA A O 1
ATOM 767 N N . ARG A 1 97 ? -11.066 -2.387 12.710 1.00 96.25 97 ARG A N 1
ATOM 768 C CA . ARG A 1 97 ? -12.320 -2.410 13.486 1.00 96.25 97 ARG A CA 1
ATOM 769 C C . ARG A 1 97 ? -13.527 -2.650 12.588 1.00 96.25 97 ARG A C 1
ATOM 771 O O . ARG A 1 97 ? -14.373 -3.486 12.896 1.00 96.25 97 ARG A O 1
ATOM 778 N N . LYS A 1 98 ? -13.598 -1.960 11.447 1.00 96.44 98 LYS A N 1
ATOM 779 C CA . LYS A 1 98 ? -14.725 -2.071 10.515 1.00 96.44 98 LYS A CA 1
ATOM 780 C C . LYS A 1 98 ? -14.806 -3.438 9.835 1.00 96.44 98 LYS A C 1
ATOM 782 O O . LYS A 1 98 ? -15.901 -3.895 9.513 1.00 96.44 98 LYS A O 1
ATOM 787 N N . ARG A 1 99 ? -13.664 -4.097 9.631 1.00 95.50 99 ARG A N 1
ATOM 788 C CA . ARG A 1 99 ? -13.563 -5.457 9.083 1.00 95.50 99 ARG A CA 1
ATOM 789 C C . ARG A 1 99 ? -13.686 -6.555 10.141 1.00 95.50 99 ARG A C 1
ATOM 791 O O . ARG A 1 99 ? -13.756 -7.722 9.765 1.00 95.50 99 ARG A O 1
ATOM 798 N N . GLY A 1 100 ? -13.729 -6.204 11.427 1.00 95.69 100 GLY A N 1
ATOM 799 C CA . GLY A 1 100 ? -13.749 -7.173 12.523 1.00 95.69 100 GLY A CA 1
ATOM 800 C C . GLY A 1 100 ? -12.422 -7.916 12.688 1.00 95.69 100 GLY A C 1
ATOM 801 O O . GLY A 1 100 ? -12.412 -9.066 13.118 1.00 95.69 100 GLY A O 1
ATOM 802 N N . PHE A 1 101 ? -11.305 -7.292 12.311 1.00 97.06 101 PHE A N 1
ATOM 803 C CA . PHE A 1 101 ? -9.970 -7.838 12.535 1.00 97.06 101 PHE A CA 1
ATOM 804 C C . PHE A 1 101 ? -9.583 -7.588 13.986 1.00 97.06 101 PHE A C 1
ATOM 806 O O . PHE A 1 101 ? -9.079 -6.523 14.341 1.00 97.06 101 PHE A O 1
ATOM 813 N N . LEU A 1 102 ? -9.910 -8.568 14.824 1.00 95.88 102 LEU A N 1
ATOM 814 C CA . LEU A 1 102 ? -9.677 -8.542 16.257 1.00 95.88 102 LEU A CA 1
ATOM 815 C C . LEU A 1 102 ? -8.814 -9.738 16.659 1.00 95.88 102 LEU A C 1
ATOM 817 O O . LEU A 1 102 ? -9.030 -10.858 16.188 1.00 95.88 102 LEU A O 1
ATOM 821 N N . LEU A 1 103 ? -7.868 -9.488 17.553 1.00 93.94 103 LEU A N 1
ATOM 822 C CA . LEU A 1 103 ? -7.104 -10.499 18.265 1.00 93.94 103 LEU A CA 1
ATOM 823 C C . LEU A 1 103 ? -7.906 -11.024 19.465 1.00 93.94 103 LEU A C 1
ATOM 825 O O . LEU A 1 103 ? -8.927 -10.460 19.882 1.00 93.94 103 LEU A O 1
ATOM 829 N N . SER A 1 104 ? -7.418 -12.111 20.060 1.00 90.25 104 SER A N 1
ATOM 830 C CA . SER A 1 104 ? -7.921 -12.602 21.344 1.00 90.25 104 SER A CA 1
ATOM 831 C C . SER A 1 104 ? -7.846 -11.495 22.399 1.00 90.25 104 SER A C 1
ATOM 833 O O . SER A 1 104 ? -6.798 -10.890 22.585 1.00 90.25 104 SER A O 1
ATOM 835 N N . GLY A 1 105 ? -8.957 -11.232 23.092 1.00 88.12 105 GLY A N 1
ATOM 836 C CA . GLY A 1 105 ? -9.056 -10.133 24.063 1.00 88.12 105 GLY A CA 1
ATOM 837 C C . GLY A 1 105 ? -9.664 -8.839 23.510 1.00 88.12 105 GLY A C 1
ATOM 838 O O . GLY A 1 105 ? -9.890 -7.911 24.278 1.00 88.12 105 GLY A O 1
ATOM 839 N N . GLY A 1 106 ? -10.005 -8.787 22.215 1.00 89.44 106 GLY A N 1
ATOM 840 C CA . GLY A 1 106 ? -10.704 -7.648 21.606 1.00 89.44 106 GLY A CA 1
ATOM 841 C C . GLY A 1 106 ? -9.787 -6.517 21.134 1.00 89.44 106 GLY A C 1
ATOM 842 O O . GLY A 1 106 ? -10.281 -5.472 20.705 1.00 89.44 106 GLY A O 1
ATOM 843 N N . GLU A 1 107 ? -8.471 -6.724 21.187 1.00 93.88 107 GLU A N 1
ATOM 844 C CA . GLU A 1 107 ? -7.489 -5.828 20.578 1.00 93.88 107 GLU A CA 1
ATOM 845 C C . GLU A 1 107 ? -7.586 -5.870 19.052 1.00 93.88 107 GLU A C 1
ATOM 847 O O . GLU A 1 107 ? -8.014 -6.861 18.463 1.00 93.88 107 GLU A O 1
ATOM 852 N N . VAL A 1 108 ? -7.216 -4.775 18.399 1.00 96.75 108 VAL A N 1
ATOM 853 C CA . VAL A 1 108 ? -7.344 -4.632 16.949 1.00 96.75 108 VAL A CA 1
ATOM 854 C C . VAL A 1 108 ? -6.129 -5.236 16.254 1.00 96.75 108 VAL A C 1
ATOM 856 O O . VAL A 1 108 ? -4.997 -4.877 16.557 1.00 96.75 108 VAL A O 1
ATOM 859 N N . ASP A 1 109 ? -6.370 -6.111 15.281 1.00 97.75 109 ASP A N 1
ATOM 860 C CA . ASP A 1 109 ? -5.326 -6.718 14.454 1.00 97.75 109 ASP A CA 1
ATOM 861 C C . ASP A 1 109 ? -4.959 -5.774 13.293 1.00 97.75 109 ASP A C 1
ATOM 863 O O . ASP A 1 109 ? -5.506 -5.834 12.183 1.00 97.75 109 ASP A O 1
ATOM 867 N N . THR A 1 110 ? -4.065 -4.829 13.591 1.00 97.31 110 THR A N 1
ATOM 868 C CA . THR A 1 110 ? -3.582 -3.811 12.648 1.00 97.31 110 THR A CA 1
ATOM 869 C C . THR A 1 110 ? -2.678 -4.398 11.573 1.00 97.31 110 THR A C 1
ATOM 871 O O . THR A 1 110 ? -2.734 -3.952 10.428 1.00 97.31 110 THR A O 1
ATOM 874 N N . GLU A 1 111 ? -1.903 -5.432 11.892 1.00 96.56 111 GLU A N 1
ATOM 875 C CA . GLU A 1 111 ? -1.004 -6.094 10.948 1.00 96.56 111 GLU A CA 1
ATOM 876 C C . GLU A 1 111 ? -1.795 -6.786 9.831 1.00 96.56 111 GLU A C 1
ATOM 878 O O . GLU A 1 111 ? -1.498 -6.623 8.642 1.00 96.56 111 GLU A O 1
ATOM 883 N N . ARG A 1 112 ? -2.885 -7.479 10.175 1.00 97.69 112 ARG A N 1
ATOM 884 C CA . ARG A 1 112 ? -3.793 -8.059 9.178 1.00 97.69 112 ARG A CA 1
ATOM 885 C C . ARG A 1 112 ? -4.472 -6.994 8.321 1.00 97.69 112 ARG A C 1
ATOM 887 O O . ARG A 1 112 ? -4.646 -7.199 7.116 1.00 97.69 112 ARG A O 1
ATOM 894 N N . ALA A 1 113 ? -4.853 -5.861 8.909 1.00 98.19 113 ALA A N 1
ATOM 895 C CA . ALA A 1 113 ? -5.436 -4.751 8.159 1.00 98.19 113 ALA A CA 1
ATOM 896 C C . ALA A 1 113 ? -4.428 -4.087 7.211 1.00 98.19 113 ALA A C 1
ATOM 898 O O . ALA A 1 113 ? -4.784 -3.809 6.066 1.00 98.19 113 ALA A O 1
ATOM 899 N N . ALA A 1 114 ? -3.182 -3.898 7.647 1.00 97.94 114 ALA A 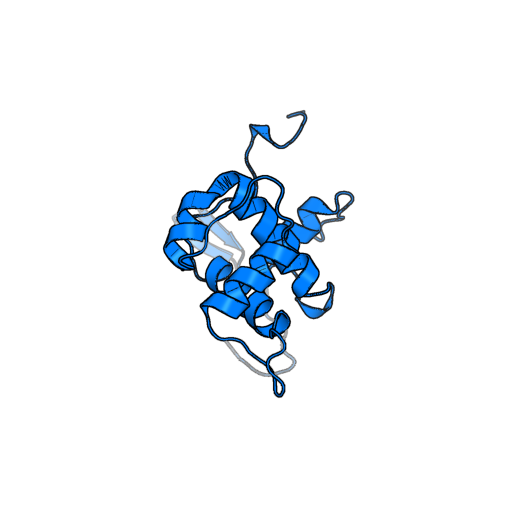N 1
ATOM 900 C CA . ALA A 1 114 ? -2.091 -3.359 6.840 1.00 97.94 114 ALA A CA 1
ATOM 901 C C . ALA A 1 114 ? -1.809 -4.245 5.616 1.00 97.94 114 ALA A C 1
ATOM 903 O O . ALA A 1 114 ? -1.846 -3.771 4.478 1.00 97.94 114 ALA A O 1
ATOM 904 N N . ASN A 1 115 ? -1.641 -5.552 5.837 1.00 97.12 115 ASN A N 1
ATOM 905 C CA . ASN A 1 115 ? -1.462 -6.537 4.768 1.00 97.12 115 ASN A CA 1
ATOM 906 C C . ASN A 1 115 ? -2.635 -6.532 3.775 1.00 97.12 115 ASN A C 1
ATOM 908 O O . ASN A 1 115 ? -2.434 -6.538 2.558 1.00 97.12 115 ASN A O 1
ATOM 912 N N . MET A 1 116 ? -3.873 -6.485 4.280 1.00 98.12 116 MET A N 1
ATOM 913 C CA . MET A 1 116 ? -5.065 -6.409 3.434 1.00 98.12 116 MET A CA 1
ATOM 914 C C . MET A 1 116 ? -5.083 -5.120 2.603 1.00 98.12 116 MET A C 1
ATOM 916 O O . MET A 1 116 ? -5.356 -5.189 1.406 1.00 98.12 116 MET A O 1
ATOM 920 N N . LEU A 1 117 ? -4.798 -3.963 3.205 1.00 98.25 117 LEU A N 1
ATOM 921 C CA . LEU A 1 117 ? -4.783 -2.675 2.510 1.00 98.25 117 LEU A CA 1
ATOM 922 C C . LEU A 1 117 ? -3.783 -2.687 1.345 1.00 98.25 117 LEU A C 1
ATOM 924 O O . LEU A 1 117 ? -4.146 -2.332 0.224 1.00 98.25 117 LEU A O 1
ATOM 928 N N . LEU A 1 118 ? -2.553 -3.148 1.588 1.00 97.44 118 LEU A N 1
ATOM 929 C CA . LEU A 1 118 ? -1.513 -3.240 0.559 1.00 97.44 118 LEU A CA 1
ATOM 930 C C . LEU A 1 118 ? -1.898 -4.215 -0.554 1.00 97.44 118 LEU A C 1
ATOM 932 O O . LEU A 1 118 ? -1.766 -3.894 -1.735 1.00 97.44 118 LEU A O 1
ATOM 936 N N . LEU A 1 119 ? -2.431 -5.386 -0.201 1.00 97.25 119 LEU A N 1
ATOM 937 C CA . LEU A 1 119 ? -2.896 -6.358 -1.184 1.00 97.25 119 LEU A CA 1
ATOM 938 C C . LEU A 1 119 ? -4.035 -5.795 -2.045 1.00 97.25 119 LEU A C 1
ATOM 940 O O . LEU A 1 119 ? -4.046 -5.972 -3.262 1.00 97.25 119 LEU A O 1
ATOM 944 N N . GLU A 1 120 ? -5.007 -5.118 -1.439 1.00 97.94 120 GLU A N 1
ATOM 945 C CA . GLU A 1 120 ? -6.140 -4.535 -2.159 1.00 97.94 120 GLU A CA 1
ATOM 946 C C . GLU A 1 120 ? -5.732 -3.362 -3.050 1.00 97.94 120 GLU A C 1
ATOM 948 O O . GLU A 1 120 ? -6.294 -3.208 -4.135 1.00 97.94 120 GLU A O 1
ATOM 953 N N . PHE A 1 121 ? -4.731 -2.586 -2.636 1.00 98.00 121 PHE A N 1
ATOM 954 C CA . PHE A 1 121 ? -4.098 -1.579 -3.479 1.00 98.00 121 PHE A CA 1
ATOM 955 C C . PHE A 1 121 ? -3.424 -2.220 -4.701 1.00 98.00 121 PHE A C 1
ATOM 957 O O . PHE A 1 121 ? -3.776 -1.895 -5.833 1.00 98.00 121 PHE A O 1
ATOM 964 N N . ARG A 1 122 ? -2.540 -3.205 -4.488 1.00 96.38 122 ARG A N 1
ATOM 965 C CA . ARG A 1 122 ? -1.792 -3.902 -5.556 1.00 96.38 122 ARG A CA 1
ATOM 966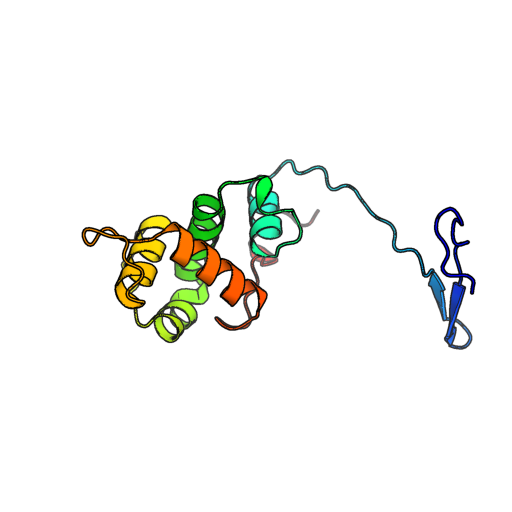 C C . ARG A 1 122 ? -2.694 -4.665 -6.531 1.00 96.38 122 ARG A C 1
ATOM 968 O O . ARG A 1 122 ? -2.349 -4.841 -7.693 1.00 96.38 122 ARG A O 1
ATOM 975 N N . THR A 1 123 ? -3.857 -5.121 -6.066 1.00 97.06 123 THR A N 1
ATOM 976 C CA . THR A 1 123 ? -4.843 -5.858 -6.877 1.00 97.06 123 THR A CA 1
ATOM 977 C C . THR A 1 123 ? -5.955 -4.9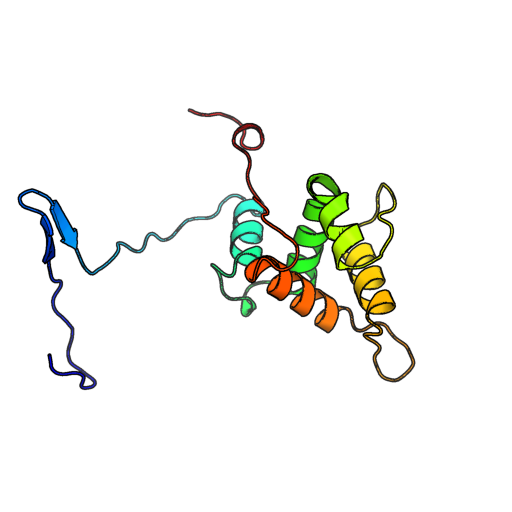74 -7.444 1.00 97.06 123 THR A C 1
ATOM 979 O O . THR A 1 123 ? -6.965 -5.502 -7.908 1.00 97.06 123 THR A O 1
ATOM 982 N N . PHE A 1 124 ? -5.796 -3.644 -7.409 1.00 95.94 124 PHE A N 1
ATOM 983 C CA . PHE A 1 124 ? -6.752 -2.664 -7.946 1.00 95.94 124 PHE A CA 1
ATOM 984 C C . PHE A 1 124 ? -8.164 -2.726 -7.329 1.00 95.94 124 PHE A C 1
ATOM 986 O O . PHE A 1 124 ? -9.116 -2.170 -7.874 1.00 95.94 124 PHE A O 1
ATOM 993 N N . LYS A 1 125 ? -8.332 -3.360 -6.160 1.00 97.69 125 LYS A N 1
ATOM 994 C CA . LYS A 1 125 ? -9.637 -3.497 -5.486 1.00 97.69 125 LYS A CA 1
ATOM 995 C C . LYS A 1 125 ? -10.123 -2.203 -4.837 1.00 97.69 125 LYS A C 1
ATOM 997 O O . LYS A 1 125 ? -11.321 -2.073 -4.587 1.00 97.69 125 LYS A O 1
ATOM 1002 N N . ILE A 1 126 ? -9.210 -1.285 -4.520 1.00 97.25 126 ILE A N 1
ATOM 1003 C CA . ILE A 1 126 ? -9.545 0.050 -3.999 1.00 97.25 126 ILE A CA 1
ATOM 1004 C C . ILE A 1 126 ? -9.953 0.976 -5.153 1.00 97.25 126 ILE A C 1
ATOM 1006 O O . ILE A 1 126 ? -10.905 1.739 -5.024 1.00 97.25 126 ILE A O 1
ATOM 1010 N N . GLY A 1 127 ? -9.261 0.869 -6.288 1.00 96.25 127 GLY A N 1
ATOM 1011 C CA . GLY A 1 127 ? -9.518 1.623 -7.511 1.00 96.25 127 GLY A CA 1
ATOM 1012 C C . GLY A 1 127 ? -8.230 1.901 -8.295 1.00 96.25 127 GLY A C 1
ATOM 1013 O O . GLY A 1 127 ? -7.151 1.482 -7.869 1.00 96.25 127 GLY A O 1
ATOM 1014 N N . PRO A 1 128 ? -8.327 2.599 -9.438 1.00 95.12 128 PRO A N 1
ATOM 1015 C CA . PRO A 1 128 ? -7.166 3.042 -10.201 1.00 95.12 128 PRO A CA 1
ATOM 1016 C C . PRO A 1 128 ? -6.489 4.207 -9.469 1.00 95.12 128 PRO A C 1
ATOM 1018 O O . PRO A 1 128 ? -7.036 5.305 -9.391 1.00 95.12 128 PRO A O 1
ATOM 1021 N N . ILE A 1 129 ? -5.315 3.956 -8.893 1.00 96.00 129 ILE A N 1
ATOM 1022 C CA . ILE A 1 129 ? -4.599 4.914 -8.047 1.00 96.00 129 ILE A CA 1
ATOM 1023 C C . ILE A 1 129 ? -3.195 5.127 -8.604 1.00 96.00 129 ILE A C 1
ATOM 1025 O O . ILE A 1 129 ? -2.464 4.165 -8.833 1.00 96.00 129 ILE A O 1
ATOM 1029 N N . THR A 1 130 ? -2.797 6.392 -8.718 1.00 94.06 130 THR A N 1
ATOM 1030 C CA . THR A 1 130 ? -1.418 6.788 -9.019 1.00 94.06 130 THR A CA 1
ATOM 1031 C C . THR A 1 130 ? -0.780 7.402 -7.777 1.00 94.06 130 THR A C 1
ATOM 1033 O O . THR A 1 130 ? -1.379 8.271 -7.134 1.00 94.06 130 THR A O 1
ATOM 1036 N N . LEU A 1 131 ? 0.428 6.948 -7.427 1.00 93.00 131 LEU A N 1
ATOM 1037 C CA . LEU A 1 131 ? 1.180 7.466 -6.278 1.00 93.00 131 LEU A CA 1
ATOM 1038 C C . LEU A 1 131 ? 2.008 8.714 -6.619 1.00 93.00 131 LEU A C 1
ATOM 1040 O O . LEU A 1 131 ? 2.396 9.444 -5.713 1.00 93.00 131 LEU A O 1
ATOM 1044 N N . GLU A 1 132 ? 2.249 9.001 -7.891 1.00 90.31 132 GLU A N 1
ATOM 1045 C CA . GLU A 1 132 ? 3.029 10.156 -8.339 1.00 90.31 132 GLU A CA 1
ATOM 1046 C C . GLU A 1 132 ? 2.235 10.971 -9.352 1.00 90.31 132 GLU A C 1
ATOM 1048 O O . GLU A 1 132 ? 1.527 10.424 -10.194 1.00 90.31 132 GLU A O 1
ATOM 1053 N N . HIS A 1 133 ? 2.345 12.292 -9.250 1.00 85.56 133 HIS A N 1
ATOM 1054 C CA . HIS A 1 133 ? 1.782 13.236 -10.210 1.00 85.56 133 HIS A CA 1
ATOM 1055 C C . HIS A 1 133 ? 2.907 14.137 -10.724 1.00 85.56 133 HIS A C 1
ATOM 1057 O O . HIS A 1 133 ? 3.783 14.488 -9.931 1.00 85.56 133 HIS A O 1
ATOM 1063 N N . PRO A 1 134 ? 2.893 14.552 -12.000 1.00 83.31 134 PRO A N 1
ATOM 1064 C CA . PRO A 1 134 ? 3.948 15.400 -12.563 1.00 83.31 134 PRO A CA 1
ATOM 1065 C C . PRO A 1 134 ? 4.158 16.693 -11.756 1.00 83.31 134 PRO A C 1
ATOM 1067 O O . PRO A 1 134 ? 5.291 17.095 -11.519 1.00 83.31 134 PRO A O 1
ATOM 1070 N N . ASP A 1 135 ? 3.079 17.270 -11.223 1.00 75.38 135 ASP A N 1
ATOM 1071 C CA . ASP A 1 135 ? 3.126 18.501 -10.420 1.00 75.38 135 ASP A CA 1
ATOM 1072 C C . ASP A 1 135 ? 3.647 18.289 -8.983 1.00 75.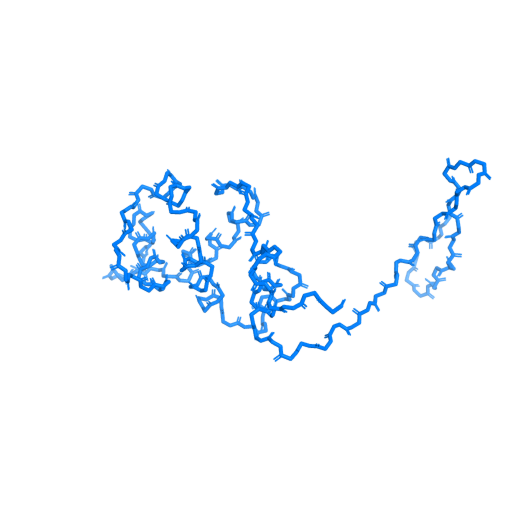38 135 ASP A C 1
ATOM 1074 O O . ASP A 1 135 ? 3.837 19.247 -8.236 1.00 75.38 135 ASP A O 1
ATOM 1078 N N . SER A 1 136 ? 3.831 17.034 -8.555 1.00 64.12 136 SER A N 1
ATOM 1079 C CA . SER A 1 136 ? 4.285 16.684 -7.198 1.00 64.12 136 SER A CA 1
ATOM 1080 C C . SER A 1 136 ? 5.797 16.479 -7.079 1.00 64.12 136 SER A C 1
ATOM 1082 O O . SER A 1 136 ? 6.316 16.430 -5.965 1.00 64.12 136 SER A O 1
ATOM 1084 N N . SER A 1 137 ? 6.498 16.416 -8.210 1.00 57.28 137 SER A N 1
ATOM 1085 C CA . SER A 1 137 ? 7.956 16.453 -8.306 1.00 57.28 137 SER A CA 1
ATOM 1086 C C . SER A 1 137 ? 8.399 17.879 -8.624 1.00 57.28 137 SER A C 1
ATOM 1088 O O . SER A 1 137 ? 8.084 18.408 -9.687 1.00 57.28 137 SER A O 1
ATOM 1090 N N . GLY A 1 138 ? 9.110 18.516 -7.692 1.00 53.00 138 GLY A N 1
ATOM 1091 C CA . GLY A 1 138 ? 9.809 19.767 -7.974 1.00 53.00 138 GLY A CA 1
ATOM 1092 C C . GLY A 1 138 ? 10.811 19.576 -9.115 1.00 53.00 138 GLY A C 1
ATOM 1093 O O . GLY A 1 138 ? 11.555 18.602 -9.113 1.00 53.00 138 GLY A O 1
ATOM 1094 N N . GLU A 1 139 ? 10.775 20.524 -10.051 1.00 37.62 139 GLU A N 1
ATOM 1095 C CA . GLU A 1 139 ? 11.677 20.741 -11.191 1.00 37.62 139 GLU A CA 1
ATOM 1096 C C . GLU A 1 139 ? 11.837 19.584 -12.193 1.00 37.62 139 GLU A C 1
ATOM 1098 O O . GLU A 1 139 ? 12.623 18.652 -12.038 1.00 37.62 139 GLU A O 1
ATOM 1103 N N . VAL A 1 140 ? 11.139 19.747 -13.322 1.00 43.16 140 VAL A N 1
ATOM 1104 C CA . VAL A 1 140 ? 11.630 19.286 -14.623 1.00 43.16 140 VAL A CA 1
ATOM 1105 C C . VAL A 1 140 ? 12.892 20.098 -14.926 1.00 43.16 140 VAL A C 1
ATOM 1107 O O . VAL A 1 140 ? 12.799 21.315 -15.099 1.00 43.16 140 VAL A O 1
ATOM 1110 N N . ILE A 1 141 ? 14.051 19.438 -14.932 1.00 38.31 141 ILE A N 1
ATOM 1111 C CA . ILE A 1 141 ? 15.303 19.991 -15.469 1.00 38.31 141 ILE A CA 1
ATOM 1112 C C . ILE A 1 141 ? 15.254 19.937 -16.996 1.00 38.31 141 ILE A C 1
ATOM 1114 O O . ILE A 1 141 ? 14.822 18.882 -17.519 1.00 38.31 141 ILE A O 1
#

pLDDT: mean 87.06, std 13.67, range [37.62, 98.25]